Protein AF-A0A660UBT2-F1 (afdb_monomer_lite)

pLDDT: mean 71.68, std 17.07, range [32.66, 93.5]

Secondary structure (DSSP, 8-state):
-----HHHHHHHHHHTS-HHHHS-TTHHHHHHHTT-HHHHHHHHHHHHHHHHHHHHHHHHHIIIIIHHHT-GGGHHHHHHHHHHHHHHHHHHHHHHH-HHHHHHHTTHHHHHHT-HHHHHHHHHHHHHT--HHHHHHHHTT-TTSTTSPPP------

Foldseek 3Di:
DDDPDVVVVVVCCVAVVDPCNVVPFFVVLVVVCVVPPVVSVVLVVVLLVLLLVLLLVLLVCCVPPCVVVVCLVCSLVVSLVSSVVSLVVVLVVCVVPDVPVCVVCVVCSVVSSVGRNSSVLNVCCNQQVDDSVLSSCSSVDDPPNPPDDRPPPPDDD

Structure (mmCIF, N/CA/C/O backbone):
data_AF-A0A660UBT2-F1
#
_entry.id   AF-A0A660UBT2-F1
#
loop_
_atom_site.group_PDB
_atom_site.id
_atom_site.type_symbol
_atom_site.label_atom_id
_atom_site.label_alt_id
_atom_site.label_comp_id
_atom_site.label_asym_id
_atom_site.label_entity_id
_atom_site.label_seq_id
_atom_site.pdbx_PDB_ins_code
_atom_site.Cartn_x
_atom_site.Cartn_y
_atom_site.Cartn_z
_atom_site.occupancy
_atom_site.B_iso_or_equiv
_atom_site.auth_seq_id
_atom_site.auth_comp_id
_atom_site.auth_asym_id
_atom_site.auth_atom_id
_atom_site.pdbx_PDB_model_num
ATOM 1 N N . MET A 1 1 ? 36.940 -21.063 20.871 1.00 39.31 1 MET A N 1
ATOM 2 C CA . MET A 1 1 ? 36.699 -19.722 21.454 1.00 39.31 1 MET A CA 1
ATOM 3 C C . MET A 1 1 ? 36.457 -18.793 20.268 1.00 39.31 1 MET A C 1
ATOM 5 O O . MET A 1 1 ? 37.356 -18.660 19.465 1.00 39.31 1 MET A O 1
ATOM 9 N N . ASN A 1 2 ? 35.276 -18.272 19.966 1.00 36.50 2 ASN A N 1
ATOM 10 C CA . ASN A 1 2 ? 34.220 -17.805 20.845 1.00 36.50 2 ASN A CA 1
ATOM 11 C C . ASN A 1 2 ? 32.852 -18.208 20.278 1.00 36.50 2 ASN A C 1
ATOM 13 O O . ASN A 1 2 ? 32.578 -18.042 19.093 1.00 36.50 2 ASN A O 1
ATOM 17 N N . THR A 1 3 ? 32.027 -18.748 21.159 1.00 49.34 3 THR A N 1
ATOM 18 C CA . THR A 1 3 ? 30.592 -18.958 21.014 1.00 49.34 3 THR A CA 1
ATOM 19 C C . THR A 1 3 ? 29.936 -17.746 20.347 1.00 49.34 3 THR A C 1
ATOM 21 O O . THR A 1 3 ? 29.728 -16.732 21.009 1.00 49.34 3 THR A O 1
ATOM 24 N N . THR A 1 4 ? 29.593 -17.810 19.058 1.00 58.97 4 THR A N 1
ATOM 25 C CA . THR A 1 4 ? 28.530 -16.939 18.550 1.00 58.97 4 THR A CA 1
ATOM 26 C C . THR A 1 4 ? 27.268 -17.456 19.221 1.00 58.97 4 THR A C 1
ATOM 28 O O . THR A 1 4 ? 26.858 -18.587 18.943 1.00 58.97 4 THR A O 1
ATOM 31 N N . PRO A 1 5 ? 26.706 -16.735 20.208 1.00 68.50 5 PRO A N 1
ATOM 32 C CA . PRO A 1 5 ? 25.543 -17.258 20.890 1.00 68.50 5 PRO A CA 1
ATOM 33 C C . PRO A 1 5 ? 24.475 -17.454 19.815 1.00 68.50 5 PRO A C 1
ATOM 35 O O . PRO A 1 5 ? 24.282 -16.593 18.964 1.00 68.50 5 PRO A O 1
ATOM 38 N N . VAL A 1 6 ? 23.763 -18.578 19.833 1.00 66.94 6 VAL A N 1
ATOM 39 C CA . VAL A 1 6 ? 22.559 -18.781 19.001 1.00 66.94 6 VAL A CA 1
ATOM 40 C C . VAL A 1 6 ? 21.648 -17.544 19.026 1.00 66.94 6 VAL A C 1
ATOM 42 O O . VAL A 1 6 ? 21.021 -17.217 18.026 1.00 66.94 6 VAL A O 1
ATOM 45 N N . VAL A 1 7 ? 21.694 -16.790 20.127 1.00 66.94 7 VAL A N 1
ATOM 46 C CA . VAL A 1 7 ? 21.119 -15.459 20.334 1.00 66.94 7 VAL A CA 1
ATOM 47 C C . VAL A 1 7 ? 21.555 -14.401 19.302 1.00 66.94 7 VAL A C 1
ATOM 49 O O . VAL A 1 7 ? 20.687 -13.686 18.819 1.00 66.94 7 VAL A O 1
ATOM 52 N N . THR A 1 8 ? 22.827 -14.282 18.890 1.00 67.25 8 THR A N 1
ATOM 53 C CA . THR A 1 8 ? 23.243 -13.316 17.846 1.00 67.25 8 THR A CA 1
ATOM 54 C C . THR A 1 8 ? 22.777 -13.726 16.456 1.00 67.25 8 THR A C 1
ATOM 56 O O . THR A 1 8 ? 22.446 -12.854 15.661 1.00 67.25 8 THR A O 1
ATOM 59 N N . ILE A 1 9 ? 22.671 -15.025 16.161 1.00 70.75 9 ILE A N 1
ATOM 60 C CA . ILE A 1 9 ? 22.104 -15.518 14.893 1.00 70.75 9 ILE A CA 1
ATOM 61 C C . ILE A 1 9 ? 20.581 -15.313 14.879 1.00 70.75 9 ILE A C 1
ATOM 63 O O . ILE A 1 9 ? 20.015 -14.931 13.852 1.00 70.75 9 ILE A O 1
ATOM 67 N N . PHE A 1 10 ? 19.919 -15.492 16.027 1.00 68.50 10 PHE A N 1
ATOM 68 C CA . PHE A 1 10 ? 18.498 -15.190 16.212 1.00 68.50 10 PHE A CA 1
ATOM 69 C C . PHE A 1 10 ? 18.219 -13.688 16.077 1.00 68.50 10 PHE A C 1
ATOM 71 O O . PHE A 1 10 ? 17.324 -13.294 15.336 1.00 68.50 10 PHE A O 1
ATOM 78 N N . ILE A 1 11 ? 19.026 -12.840 16.718 1.00 68.56 11 ILE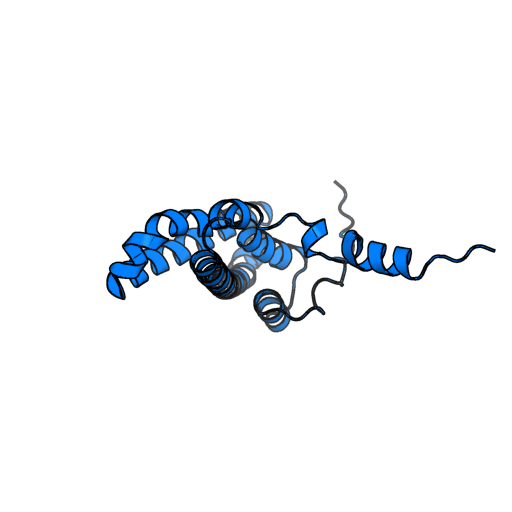 A N 1
ATOM 79 C CA . ILE A 1 11 ? 18.915 -11.377 16.649 1.00 68.56 11 ILE A CA 1
ATOM 80 C C . ILE A 1 11 ? 19.249 -10.868 15.242 1.00 68.56 11 ILE A C 1
ATOM 82 O O . ILE A 1 11 ? 18.491 -10.068 14.700 1.00 68.56 11 ILE A O 1
ATOM 86 N N . ALA A 1 12 ? 20.293 -11.385 14.589 1.00 65.88 12 ALA A N 1
ATOM 87 C CA . ALA A 1 12 ? 20.601 -11.057 13.195 1.00 65.88 12 ALA A CA 1
ATOM 88 C C . ALA A 1 12 ? 19.498 -11.534 12.230 1.00 65.88 12 ALA A C 1
ATOM 90 O O . ALA A 1 12 ? 19.176 -10.846 11.262 1.00 65.88 12 ALA A O 1
ATOM 91 N N . SER A 1 13 ? 18.856 -12.674 12.501 1.00 64.50 13 SER A N 1
ATOM 92 C CA . SER A 1 13 ? 17.720 -13.149 11.696 1.00 64.50 13 SER A CA 1
ATOM 93 C C . SER A 1 13 ? 16.462 -12.299 11.889 1.00 64.50 13 SER A C 1
ATOM 95 O O . SER A 1 13 ? 15.740 -12.048 10.924 1.00 64.50 13 SER A O 1
ATOM 97 N N . ILE A 1 14 ? 16.211 -11.829 13.113 1.00 66.19 14 ILE A N 1
ATOM 98 C CA . ILE A 1 14 ? 15.052 -10.992 13.456 1.00 66.19 14 ILE A CA 1
ATOM 99 C C . ILE A 1 14 ? 15.220 -9.548 12.955 1.00 66.19 14 ILE A C 1
ATOM 101 O O . ILE A 1 14 ? 14.233 -8.969 12.504 1.00 66.19 14 ILE A O 1
ATOM 105 N N . PHE A 1 15 ? 16.434 -8.983 12.985 1.00 58.59 15 PHE A N 1
ATOM 106 C CA . PHE A 1 15 ? 16.696 -7.587 12.602 1.00 58.59 15 PHE A CA 1
ATOM 107 C C . PHE A 1 15 ? 17.235 -7.415 11.175 1.00 58.59 15 PHE A C 1
ATOM 109 O O . PHE A 1 15 ? 16.745 -6.562 10.442 1.00 58.59 15 PHE A O 1
ATOM 116 N N . THR A 1 16 ? 18.223 -8.207 10.749 1.00 56.31 16 THR A N 1
ATOM 117 C CA . THR A 1 16 ? 18.917 -8.013 9.458 1.00 56.31 16 THR A CA 1
ATOM 118 C C . THR A 1 16 ? 18.235 -8.749 8.303 1.00 56.31 16 THR A C 1
ATOM 120 O O . THR A 1 16 ? 18.249 -8.271 7.173 1.00 56.31 16 THR A O 1
ATOM 123 N N . ASN A 1 17 ? 17.608 -9.900 8.568 1.00 53.06 17 ASN A N 1
ATOM 124 C CA . ASN A 1 17 ? 16.955 -10.732 7.544 1.00 53.06 17 ASN A CA 1
ATOM 125 C C . ASN A 1 17 ? 15.433 -10.524 7.441 1.00 53.06 17 ASN A C 1
ATOM 127 O O . ASN A 1 17 ? 14.771 -11.105 6.578 1.00 53.06 17 ASN A O 1
ATOM 131 N N . ASN A 1 18 ? 14.848 -9.703 8.313 1.00 57.34 18 ASN A N 1
ATOM 132 C CA . ASN A 1 18 ? 13.416 -9.452 8.310 1.00 57.34 18 ASN A CA 1
ATOM 133 C C . ASN A 1 18 ? 13.103 -8.189 7.499 1.00 57.34 18 ASN A C 1
ATOM 135 O O . ASN A 1 18 ? 13.246 -7.066 7.981 1.00 57.34 18 ASN A O 1
ATOM 139 N N . ILE A 1 19 ? 12.635 -8.386 6.263 1.00 52.31 19 ILE A N 1
ATOM 140 C CA . ILE A 1 19 ? 12.237 -7.312 5.334 1.00 52.31 19 ILE A CA 1
ATOM 141 C C . ILE A 1 19 ? 11.234 -6.321 5.971 1.00 52.31 19 ILE A C 1
ATOM 143 O O . ILE A 1 19 ? 11.180 -5.157 5.585 1.00 52.31 19 ILE A O 1
ATOM 147 N N . LEU A 1 20 ? 10.470 -6.776 6.978 1.00 46.72 20 LEU A N 1
ATOM 148 C CA . LEU A 1 20 ? 9.495 -5.973 7.723 1.00 46.72 20 LEU A CA 1
ATOM 149 C C . LEU A 1 20 ? 10.139 -4.897 8.612 1.00 46.72 20 LEU A C 1
ATOM 151 O O . LEU A 1 20 ? 9.549 -3.833 8.756 1.00 46.72 20 LEU A O 1
ATOM 155 N N . LEU A 1 21 ? 11.329 -5.143 9.179 1.00 42.56 21 LEU A N 1
ATOM 156 C CA . LEU A 1 21 ? 12.074 -4.128 9.940 1.00 42.56 21 LEU A CA 1
ATOM 157 C C . LEU A 1 21 ? 13.017 -3.313 9.040 1.00 42.56 21 LEU A C 1
ATOM 159 O O . LEU A 1 21 ? 13.223 -2.131 9.286 1.00 42.56 21 LEU A O 1
ATOM 163 N N . ALA A 1 22 ? 13.569 -3.925 7.987 1.00 48.56 22 ALA A N 1
ATOM 164 C CA . ALA A 1 22 ? 14.605 -3.303 7.160 1.00 48.56 22 ALA A CA 1
ATOM 165 C C . ALA A 1 22 ? 14.084 -2.248 6.166 1.00 48.56 22 ALA A C 1
ATOM 167 O O . ALA A 1 22 ? 14.848 -1.378 5.756 1.00 48.56 22 ALA A O 1
ATOM 168 N N . SER A 1 23 ? 12.818 -2.318 5.737 1.00 55.78 23 SER A N 1
ATOM 169 C CA . SER A 1 23 ? 12.301 -1.415 4.696 1.00 55.78 23 SER A CA 1
ATOM 170 C C . SER A 1 23 ? 11.400 -0.283 5.209 1.00 55.78 23 SER A C 1
ATOM 172 O O . SER A 1 23 ? 11.114 0.614 4.432 1.00 55.78 23 SER A O 1
ATOM 174 N N . PHE A 1 24 ? 10.974 -0.266 6.482 1.00 63.84 24 PHE A N 1
ATOM 175 C CA . PHE A 1 24 ? 10.108 0.790 7.061 1.00 63.84 24 PHE A CA 1
ATOM 176 C C . PHE A 1 24 ? 8.801 1.087 6.270 1.00 63.84 24 PHE A C 1
ATOM 178 O O . PHE A 1 24 ? 8.203 2.153 6.415 1.00 63.84 24 PHE A O 1
ATOM 185 N N . LEU A 1 25 ? 8.305 0.160 5.437 1.00 67.31 25 LEU A N 1
ATOM 186 C CA . LEU A 1 25 ? 7.064 0.351 4.670 1.00 67.31 25 LEU A CA 1
ATOM 187 C C . LEU A 1 25 ? 5.833 0.075 5.555 1.00 67.31 25 LEU A C 1
ATOM 189 O O . LEU A 1 25 ? 5.669 -1.033 6.057 1.00 67.31 25 LEU A O 1
ATOM 193 N N . GLY A 1 26 ? 4.934 1.060 5.691 1.00 71.06 26 GLY A N 1
ATOM 194 C CA . GLY A 1 26 ? 3.603 0.880 6.303 1.00 71.06 26 GLY A CA 1
ATOM 195 C C . GLY A 1 26 ? 3.438 1.358 7.754 1.00 71.06 26 GLY A C 1
ATOM 196 O O . GLY A 1 26 ? 2.384 1.137 8.346 1.00 71.06 26 GLY A O 1
ATOM 197 N N . LEU A 1 27 ? 4.429 2.049 8.325 1.00 79.06 27 LEU A N 1
ATOM 198 C CA . LEU A 1 27 ? 4.381 2.543 9.712 1.00 79.06 27 LEU A CA 1
ATOM 199 C C . LEU A 1 27 ? 3.319 3.629 9.949 1.00 79.06 27 LEU A C 1
ATOM 201 O O . LEU A 1 27 ? 2.780 3.729 11.048 1.00 79.06 27 LEU A O 1
ATOM 205 N N . CYS A 1 28 ? 2.975 4.406 8.918 1.00 81.75 28 CYS A N 1
ATOM 206 C CA . CYS A 1 28 ? 2.022 5.515 9.013 1.00 81.75 28 CYS A CA 1
ATOM 207 C C . CYS A 1 28 ? 0.641 5.055 9.509 1.00 81.75 28 CYS A C 1
ATOM 209 O O . CYS A 1 28 ? 0.076 5.648 10.421 1.00 81.75 28 CYS A O 1
ATOM 211 N N . SER A 1 29 ? 0.116 3.959 8.955 1.00 81.25 29 SER A N 1
ATOM 212 C CA . SER A 1 29 ? -1.198 3.423 9.336 1.00 81.25 29 SER A CA 1
ATOM 213 C C . SER A 1 29 ? -1.163 2.694 10.684 1.00 81.25 29 SER A C 1
ATOM 215 O O . SER A 1 29 ? -2.171 2.648 11.385 1.00 81.25 29 SER A O 1
ATOM 217 N N . PHE A 1 30 ? 0.002 2.166 11.072 1.00 79.81 30 PHE A N 1
ATOM 218 C CA . PHE A 1 30 ? 0.195 1.505 12.361 1.00 79.81 30 PHE A CA 1
ATOM 219 C C . PHE A 1 30 ? 0.138 2.498 13.529 1.00 79.81 30 PHE A C 1
ATOM 221 O O . PHE A 1 30 ? -0.573 2.255 14.502 1.00 79.81 30 PHE A O 1
ATOM 228 N N . LEU A 1 31 ? 0.817 3.646 13.406 1.00 83.38 31 LEU A N 1
ATOM 229 C CA . LEU A 1 31 ? 0.806 4.690 14.439 1.00 83.38 31 LEU A CA 1
ATOM 230 C C . LEU A 1 31 ? -0.602 5.251 14.682 1.00 83.38 31 LEU A C 1
ATOM 232 O O . LEU A 1 31 ? -0.968 5.537 15.818 1.00 83.38 31 LEU A O 1
ATOM 236 N N . VAL A 1 32 ? -1.409 5.359 13.627 1.00 80.00 32 VAL A N 1
ATOM 237 C CA . VAL A 1 32 ? -2.764 5.923 13.693 1.00 80.00 32 VAL A CA 1
ATOM 238 C C . VAL A 1 32 ? -3.778 4.952 14.315 1.00 80.00 32 VAL A C 1
ATOM 240 O O . VAL A 1 32 ? -4.664 5.377 15.053 1.00 80.00 32 VAL A O 1
ATOM 243 N N . CYS A 1 33 ? -3.647 3.644 14.075 1.00 78.75 33 CYS A N 1
ATOM 244 C CA . CYS A 1 33 ? -4.602 2.638 14.562 1.00 78.75 33 CYS A CA 1
ATOM 245 C C . CYS A 1 33 ? -4.270 2.036 15.943 1.00 78.75 33 CYS A C 1
ATOM 247 O O . CYS A 1 33 ? -5.008 1.177 16.421 1.00 78.75 33 CYS A O 1
ATOM 249 N N . SER A 1 34 ? -3.211 2.500 16.618 1.00 85.12 34 SER A N 1
ATOM 250 C CA . SER A 1 34 ? -2.740 1.940 17.901 1.00 85.12 34 SER A CA 1
ATOM 251 C C . SER A 1 34 ? -3.799 1.939 19.022 1.00 85.12 34 SER A C 1
ATOM 253 O O . SER A 1 34 ? -3.775 1.096 19.912 1.00 85.12 34 SER A O 1
ATOM 255 N N . ASN A 1 35 ? -4.779 2.845 18.963 1.00 83.06 35 ASN A N 1
ATOM 256 C CA . ASN A 1 35 ? -5.808 2.977 19.998 1.00 83.06 35 ASN A CA 1
ATOM 257 C C . ASN A 1 35 ? -6.937 1.932 19.916 1.00 83.06 35 ASN A C 1
ATOM 259 O O . ASN A 1 35 ? -7.657 1.747 20.895 1.00 83.06 35 ASN A O 1
ATOM 263 N N . LYS A 1 36 ? -7.138 1.270 18.765 1.00 81.94 36 LYS A N 1
ATOM 264 C CA . LYS A 1 36 ? -8.244 0.317 18.559 1.00 81.94 36 LYS A CA 1
ATOM 265 C C . LYS A 1 36 ? -7.801 -0.874 17.713 1.00 81.94 36 LYS A C 1
ATOM 267 O O . LYS A 1 36 ? -7.714 -0.784 16.489 1.00 81.94 36 LYS A O 1
ATOM 272 N N . ILE A 1 37 ? -7.597 -2.016 18.371 1.00 83.75 37 ILE A N 1
ATOM 273 C CA . ILE A 1 37 ? -7.162 -3.268 17.727 1.00 83.75 37 ILE A CA 1
ATOM 274 C C . ILE A 1 37 ? -8.133 -3.765 16.646 1.00 83.75 37 ILE A C 1
ATOM 276 O O . ILE A 1 37 ? -7.700 -4.290 15.624 1.00 83.75 37 ILE A O 1
ATOM 280 N N . GLU A 1 38 ? -9.436 -3.558 16.836 1.00 83.62 38 GLU A N 1
ATOM 281 C CA . GLU A 1 38 ? -10.468 -3.998 15.895 1.00 83.62 38 GLU A CA 1
ATOM 282 C C . GLU A 1 38 ? -10.396 -3.199 14.583 1.00 83.62 38 GLU A C 1
ATOM 284 O O . GLU A 1 38 ? -10.370 -3.771 13.494 1.00 83.62 38 GLU A O 1
ATOM 289 N N . THR A 1 39 ? -10.230 -1.876 14.679 1.00 80.94 39 THR A N 1
ATOM 290 C CA . THR A 1 39 ? -10.032 -0.997 13.518 1.00 80.94 39 THR A CA 1
ATOM 291 C C . THR A 1 39 ? -8.703 -1.281 12.817 1.00 80.94 39 THR A C 1
ATOM 293 O O . THR A 1 39 ? -8.652 -1.308 11.588 1.00 80.94 39 THR A O 1
ATOM 296 N N . ALA A 1 40 ? -7.641 -1.562 13.580 1.00 82.75 40 ALA A N 1
ATOM 297 C CA . ALA A 1 40 ? -6.331 -1.912 13.037 1.00 82.75 40 ALA A CA 1
ATOM 298 C C . ALA A 1 40 ? -6.376 -3.192 12.183 1.00 82.75 40 ALA A C 1
ATOM 300 O O . ALA A 1 40 ? -5.768 -3.243 11.111 1.00 82.75 40 ALA A O 1
ATOM 301 N N . ALA A 1 41 ? -7.113 -4.212 12.638 1.00 82.44 41 ALA A N 1
ATOM 302 C CA . ALA A 1 41 ? -7.263 -5.475 11.921 1.00 82.44 41 ALA A CA 1
ATOM 303 C C . ALA A 1 41 ? -8.016 -5.292 10.593 1.00 82.44 41 ALA A C 1
ATOM 305 O O . ALA A 1 41 ? -7.556 -5.768 9.552 1.00 82.44 41 ALA A O 1
ATOM 306 N N . VAL A 1 42 ? -9.127 -4.548 10.614 1.00 83.38 42 VAL A N 1
ATOM 307 C CA . VAL A 1 42 ? -9.923 -4.254 9.410 1.00 83.38 42 VAL A CA 1
ATOM 308 C C . VAL A 1 42 ? -9.123 -3.410 8.419 1.00 83.38 42 VAL A C 1
ATOM 310 O O . VAL A 1 42 ? -9.088 -3.730 7.231 1.00 83.38 42 VAL A O 1
ATOM 313 N N . LEU A 1 43 ? -8.419 -2.378 8.893 1.00 84.06 43 LEU A N 1
ATOM 314 C CA . LEU A 1 43 ? -7.594 -1.524 8.038 1.00 84.06 43 LEU A CA 1
ATOM 315 C C . LEU A 1 43 ? -6.436 -2.309 7.402 1.00 84.06 43 LEU A C 1
ATOM 317 O O . LEU A 1 43 ? -6.165 -2.154 6.213 1.00 84.06 43 LEU A O 1
ATOM 321 N N . GLY A 1 44 ? -5.781 -3.189 8.165 1.00 82.06 44 GLY A N 1
ATOM 322 C CA . GLY A 1 44 ? -4.721 -4.057 7.652 1.00 82.06 44 GLY A CA 1
ATOM 323 C C . GLY A 1 44 ? -5.216 -5.011 6.563 1.00 82.06 44 GLY A C 1
ATOM 324 O O . GLY A 1 44 ? -4.571 -5.130 5.521 1.00 82.06 44 GLY A O 1
ATOM 325 N N . ALA A 1 45 ? -6.376 -5.640 6.772 1.00 83.00 45 ALA A N 1
ATOM 326 C CA . ALA A 1 45 ? -7.004 -6.521 5.787 1.00 83.00 45 ALA A CA 1
ATOM 327 C C . ALA A 1 45 ? -7.476 -5.766 4.529 1.00 83.00 45 ALA A C 1
ATOM 329 O O . ALA A 1 45 ? -7.330 -6.263 3.412 1.00 83.00 45 ALA A O 1
ATOM 330 N N . ALA A 1 46 ? -7.994 -4.545 4.688 1.00 85.50 46 ALA A N 1
ATOM 331 C CA . ALA A 1 46 ? -8.379 -3.697 3.563 1.00 85.50 46 ALA A CA 1
ATOM 332 C C . ALA A 1 46 ? -7.158 -3.307 2.711 1.00 85.50 46 ALA A C 1
ATOM 334 O O . ALA A 1 46 ? -7.181 -3.440 1.488 1.00 85.50 46 ALA A O 1
ATOM 335 N N . VAL A 1 47 ? -6.059 -2.889 3.350 1.00 86.25 47 VAL A N 1
ATOM 336 C CA . VAL A 1 47 ? -4.820 -2.501 2.657 1.00 86.25 47 VAL A CA 1
ATOM 337 C C . VAL A 1 47 ? -4.208 -3.674 1.893 1.00 86.25 47 VAL A C 1
ATOM 339 O O . VAL A 1 47 ? -3.775 -3.487 0.756 1.00 86.25 47 VAL A O 1
ATOM 342 N N . THR A 1 48 ? -4.177 -4.884 2.462 1.00 84.31 48 THR A N 1
ATOM 343 C CA . THR A 1 48 ? -3.649 -6.059 1.747 1.00 84.31 48 THR A CA 1
ATOM 344 C C . THR A 1 48 ? -4.506 -6.419 0.539 1.00 84.31 48 THR A C 1
ATOM 346 O O . THR A 1 48 ? -3.956 -6.698 -0.525 1.00 84.31 48 THR A O 1
ATOM 349 N N . PHE A 1 49 ? -5.833 -6.350 0.659 1.00 86.75 49 PHE A N 1
ATOM 350 C CA . PHE A 1 49 ? -6.739 -6.590 -0.463 1.00 86.75 49 PHE A CA 1
ATOM 351 C C . PHE A 1 49 ? -6.518 -5.582 -1.601 1.00 86.75 49 PHE A C 1
ATOM 353 O O . PHE A 1 49 ? -6.272 -5.974 -2.744 1.00 86.75 49 PHE A O 1
ATOM 360 N N . VAL A 1 50 ? -6.497 -4.284 -1.278 1.00 89.00 50 VAL A N 1
ATOM 361 C CA . VAL A 1 50 ? -6.228 -3.215 -2.253 1.00 89.00 50 VAL A CA 1
ATOM 362 C C . VAL A 1 50 ? -4.860 -3.391 -2.907 1.00 89.00 50 VAL A C 1
ATOM 364 O O . VAL A 1 50 ? -4.732 -3.262 -4.125 1.00 89.00 50 VAL A O 1
ATOM 367 N N . MET A 1 51 ? -3.834 -3.730 -2.125 1.00 87.00 51 MET A N 1
ATOM 368 C CA . MET A 1 51 ? -2.478 -3.962 -2.623 1.00 87.00 51 MET A CA 1
ATOM 369 C C . MET A 1 51 ? -2.424 -5.107 -3.638 1.00 87.00 51 MET A C 1
ATOM 371 O O . MET A 1 51 ? -1.746 -4.982 -4.658 1.00 87.00 51 MET A O 1
ATOM 375 N N . VAL A 1 52 ? -3.141 -6.208 -3.400 1.00 84.00 52 VAL A N 1
ATOM 376 C CA . VAL A 1 52 ? -3.209 -7.338 -4.342 1.00 84.00 52 VAL A CA 1
ATOM 377 C C . VAL A 1 52 ? -3.832 -6.903 -5.665 1.00 84.00 52 VAL A C 1
ATOM 379 O O . VAL A 1 52 ? -3.225 -7.108 -6.719 1.00 84.00 52 VAL A O 1
ATOM 382 N N . CYS A 1 53 ? -4.998 -6.260 -5.617 1.00 88.06 53 CYS A N 1
ATOM 383 C CA . CYS A 1 53 ? -5.712 -5.831 -6.819 1.00 88.06 53 CYS A CA 1
ATOM 384 C C . CYS A 1 53 ? -4.913 -4.796 -7.623 1.00 88.06 53 CYS A C 1
ATOM 386 O O . CYS A 1 53 ? -4.712 -4.961 -8.826 1.00 88.06 53 CYS A O 1
ATOM 388 N N . THR A 1 54 ? -4.395 -3.762 -6.958 1.00 86.50 54 THR A N 1
ATOM 389 C CA . THR A 1 54 ? -3.622 -2.692 -7.613 1.00 86.50 54 THR A CA 1
ATOM 390 C C . THR A 1 54 ? -2.320 -3.207 -8.217 1.00 86.50 54 THR A C 1
ATOM 392 O O . THR A 1 54 ? -1.980 -2.833 -9.337 1.00 86.50 54 THR A O 1
ATOM 395 N N . THR A 1 55 ? -1.618 -4.120 -7.541 1.00 83.81 55 THR A N 1
ATOM 396 C CA . THR A 1 55 ? -0.376 -4.711 -8.066 1.00 83.81 55 THR A CA 1
ATOM 397 C C . THR A 1 55 ? -0.643 -5.568 -9.310 1.00 83.81 55 THR A C 1
ATOM 399 O O . THR A 1 55 ? 0.130 -5.520 -10.266 1.00 83.81 55 THR A O 1
ATOM 402 N N . ALA A 1 56 ? -1.762 -6.301 -9.353 1.00 84.00 56 ALA A N 1
ATOM 403 C CA . ALA A 1 56 ? -2.164 -7.058 -10.539 1.00 84.00 56 ALA A CA 1
ATOM 404 C C . ALA A 1 56 ? -2.482 -6.141 -11.737 1.00 84.00 56 ALA A C 1
ATOM 406 O O . ALA A 1 56 ? -2.030 -6.402 -12.854 1.00 84.00 56 ALA A O 1
ATOM 407 N N . ILE A 1 57 ? -3.198 -5.037 -11.500 1.00 87.12 57 ILE A N 1
ATOM 408 C CA . ILE A 1 57 ? -3.508 -4.036 -12.534 1.00 87.12 57 ILE A CA 1
ATOM 409 C C . ILE A 1 57 ? -2.222 -3.355 -13.026 1.00 87.12 57 ILE A C 1
ATOM 411 O O . ILE A 1 57 ? -1.989 -3.265 -14.233 1.00 87.12 57 ILE A O 1
ATOM 415 N N . ASN A 1 58 ? -1.346 -2.941 -12.105 1.00 85.44 58 ASN A N 1
ATOM 416 C CA . ASN A 1 58 ? -0.068 -2.309 -12.430 1.00 85.44 58 ASN A CA 1
ATOM 417 C C . ASN A 1 58 ? 0.838 -3.230 -13.254 1.00 85.44 58 ASN A C 1
ATOM 419 O O . ASN A 1 58 ? 1.553 -2.748 -14.131 1.00 85.44 58 ASN A O 1
ATOM 423 N N . TYR A 1 59 ? 0.799 -4.546 -13.024 1.00 81.31 59 TYR A N 1
ATOM 424 C CA . TYR A 1 59 ? 1.537 -5.501 -13.850 1.00 81.31 59 TYR A CA 1
ATOM 425 C C . TYR A 1 59 ? 1.076 -5.477 -15.304 1.00 81.31 59 TYR A C 1
ATOM 427 O O . TYR A 1 59 ? 1.897 -5.392 -16.222 1.00 81.31 59 TYR A O 1
ATOM 435 N N . LEU A 1 60 ? -0.241 -5.558 -15.508 1.00 80.94 60 LEU A N 1
ATOM 436 C CA . LEU A 1 60 ? -0.824 -5.558 -16.843 1.00 80.94 60 LEU A CA 1
ATOM 437 C C . LEU A 1 60 ? -0.463 -4.257 -17.566 1.00 80.94 60 LEU A C 1
ATOM 439 O O . LEU A 1 60 ? -0.005 -4.283 -18.707 1.00 80.94 60 LEU A O 1
ATOM 443 N N . LEU A 1 61 ? -0.561 -3.136 -16.854 1.00 83.62 61 LEU A N 1
ATOM 444 C CA . LEU A 1 61 ? -0.198 -1.822 -17.365 1.00 83.62 61 LEU A CA 1
ATOM 445 C C . LEU A 1 61 ? 1.300 -1.708 -17.696 1.00 83.62 61 LEU A C 1
ATOM 447 O O . LEU A 1 61 ? 1.665 -1.143 -18.726 1.00 83.62 61 LEU A O 1
ATOM 451 N N . TYR A 1 62 ? 2.180 -2.281 -16.870 1.00 77.81 62 TYR A N 1
ATOM 452 C CA . TYR A 1 62 ? 3.621 -2.284 -17.123 1.00 77.81 62 TYR A CA 1
ATOM 453 C C . TYR A 1 62 ? 3.962 -3.006 -18.435 1.00 77.81 62 TYR A C 1
ATOM 455 O O . TYR A 1 62 ? 4.768 -2.521 -19.233 1.00 77.81 62 TYR A O 1
ATOM 463 N N . TYR A 1 63 ? 3.328 -4.155 -18.680 1.00 75.50 63 TYR A N 1
ATOM 464 C CA . TYR A 1 63 ? 3.586 -4.953 -19.876 1.00 75.50 63 TYR A CA 1
ATOM 465 C C . TYR A 1 63 ? 2.969 -4.342 -21.142 1.00 75.50 63 TYR A C 1
ATOM 467 O O . TYR A 1 63 ? 3.634 -4.310 -22.179 1.00 75.50 63 TYR A O 1
ATOM 475 N N . TYR A 1 64 ? 1.730 -3.846 -21.055 1.00 77.88 64 TYR A N 1
ATOM 476 C CA . TYR A 1 64 ? 0.990 -3.316 -22.204 1.00 77.88 64 TYR A CA 1
ATOM 477 C C . TYR A 1 64 ? 1.328 -1.866 -22.553 1.00 77.88 64 TYR A C 1
ATOM 479 O O . TYR A 1 64 ? 1.294 -1.521 -23.728 1.00 77.88 64 TYR A O 1
ATOM 487 N N . VAL A 1 65 ? 1.643 -1.018 -21.570 1.00 76.44 65 VAL A N 1
ATOM 488 C CA . VAL A 1 65 ? 1.825 0.428 -21.787 1.00 76.44 65 VAL A CA 1
ATOM 489 C C . VAL A 1 65 ? 3.290 0.830 -21.667 1.00 76.44 65 VAL A C 1
ATOM 491 O O . VAL A 1 65 ? 3.834 1.423 -22.590 1.00 76.44 65 VAL A O 1
ATOM 494 N N . LEU A 1 66 ? 3.973 0.479 -20.572 1.00 71.94 66 LEU A N 1
ATOM 495 C CA . LEU A 1 66 ? 5.350 0.951 -20.331 1.00 71.94 66 LEU A CA 1
ATOM 496 C C . LEU A 1 66 ? 6.386 0.302 -21.250 1.00 71.94 66 LEU A C 1
ATOM 498 O O . LEU A 1 66 ? 7.346 0.959 -21.658 1.00 71.94 66 LEU A O 1
ATOM 502 N N . ARG A 1 67 ? 6.214 -0.986 -21.563 1.00 68.88 67 ARG A N 1
ATOM 503 C CA . ARG A 1 67 ? 7.157 -1.735 -22.399 1.00 68.88 67 ARG A CA 1
ATOM 504 C C . ARG A 1 67 ? 7.238 -1.233 -23.851 1.00 68.88 67 ARG A C 1
ATOM 506 O O . ARG A 1 67 ? 8.363 -1.122 -24.331 1.00 68.88 67 ARG A O 1
ATOM 513 N N . PRO A 1 68 ? 6.130 -0.905 -24.545 1.00 69.12 68 PRO A N 1
ATOM 514 C CA . PRO A 1 68 ? 6.209 -0.334 -25.892 1.00 69.12 68 PRO A CA 1
ATOM 515 C C . PRO A 1 68 ? 6.648 1.136 -25.915 1.00 69.12 68 PRO A C 1
ATOM 517 O O . PRO A 1 68 ? 7.280 1.561 -26.876 1.00 69.12 68 PRO A O 1
ATOM 520 N N . LEU A 1 69 ? 6.351 1.908 -24.866 1.00 72.81 69 LEU A N 1
ATOM 521 C CA . LEU A 1 69 ? 6.611 3.352 -24.833 1.00 72.81 69 LEU A CA 1
ATOM 522 C C . LEU A 1 69 ? 8.011 3.740 -24.307 1.00 72.81 69 LEU A C 1
ATOM 524 O O . LEU A 1 69 ? 8.355 4.915 -24.341 1.00 72.81 69 LEU A O 1
ATOM 528 N N . HIS A 1 70 ? 8.822 2.795 -23.806 1.00 67.56 70 HIS A N 1
ATOM 529 C CA . HIS A 1 70 ? 10.164 3.038 -23.226 1.00 67.56 70 HIS A CA 1
ATOM 530 C C . HIS A 1 70 ? 10.231 4.137 -22.134 1.00 67.56 70 HIS A C 1
ATOM 532 O O . HIS A 1 70 ? 11.299 4.648 -21.798 1.00 67.56 70 HIS A O 1
ATOM 538 N N . LEU A 1 71 ? 9.102 4.467 -21.503 1.00 67.38 71 LEU A N 1
ATOM 539 C CA . LEU A 1 71 ? 8.946 5.590 -20.571 1.00 67.38 71 LEU A CA 1
ATOM 540 C C . LEU A 1 71 ? 9.177 5.180 -19.105 1.00 67.38 71 LEU A C 1
ATOM 542 O O . LEU A 1 71 ? 8.323 5.353 -18.235 1.00 67.38 71 LEU A O 1
ATOM 546 N N . GLY A 1 72 ? 10.369 4.650 -18.810 1.00 67.06 72 GLY A N 1
ATOM 547 C CA . GLY A 1 72 ? 10.724 4.150 -17.473 1.00 67.06 72 GLY A CA 1
ATOM 548 C C . GLY A 1 72 ? 10.606 5.190 -16.347 1.00 67.06 72 GLY A C 1
ATOM 549 O O . GLY A 1 72 ? 10.253 4.828 -15.224 1.00 67.06 72 GLY A O 1
ATOM 550 N N . PHE A 1 73 ? 10.822 6.474 -16.648 1.00 73.38 73 PHE A N 1
ATOM 551 C CA . PHE A 1 73 ? 10.784 7.565 -15.663 1.00 73.38 73 PHE A CA 1
ATOM 552 C C . PHE A 1 73 ? 9.361 7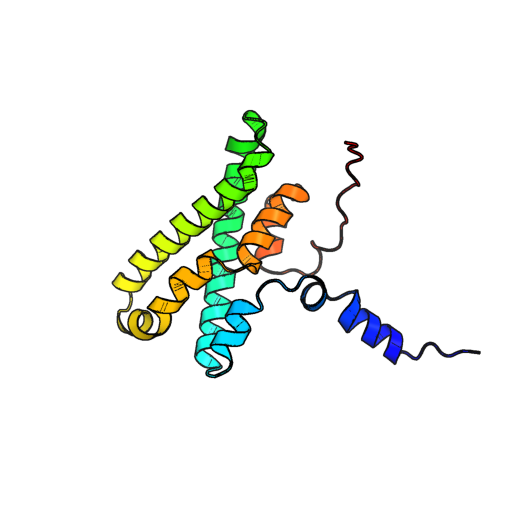.910 -15.185 1.00 73.38 73 PHE A C 1
ATOM 554 O O . PHE A 1 73 ? 9.178 8.338 -14.049 1.00 73.38 73 PHE A O 1
ATOM 561 N N . LEU A 1 74 ? 8.335 7.671 -16.014 1.00 80.38 74 LEU A N 1
ATOM 562 C CA . LEU A 1 74 ? 6.940 8.014 -15.696 1.00 80.38 74 LEU A CA 1
ATOM 563 C C . LEU A 1 74 ? 6.214 6.925 -14.884 1.00 80.38 74 LEU A C 1
ATOM 565 O O . LEU A 1 74 ? 5.108 7.147 -14.392 1.00 80.38 74 LEU A O 1
ATOM 569 N N . SER A 1 75 ? 6.850 5.761 -14.703 1.00 80.94 75 SER A N 1
ATOM 570 C CA . SER A 1 75 ? 6.277 4.590 -14.022 1.00 80.94 75 SER A CA 1
ATOM 571 C C . SER A 1 75 ? 5.725 4.913 -12.632 1.00 80.94 75 SER A C 1
ATOM 573 O O . SER A 1 75 ? 4.658 4.434 -12.266 1.00 80.94 75 SER A O 1
ATOM 575 N N . TYR A 1 76 ? 6.428 5.753 -11.867 1.00 84.94 76 TYR A N 1
ATOM 576 C CA . TYR A 1 76 ? 6.024 6.138 -10.512 1.00 84.94 76 TYR A CA 1
ATOM 577 C C . TYR A 1 76 ? 4.682 6.872 -10.485 1.00 84.94 76 TYR A C 1
ATOM 579 O O . TYR A 1 76 ? 3.795 6.513 -9.715 1.00 84.94 76 TYR A O 1
ATOM 587 N N . ILE A 1 77 ? 4.533 7.882 -11.345 1.00 90.19 77 ILE A N 1
ATOM 588 C CA . ILE A 1 77 ? 3.323 8.710 -11.424 1.00 90.19 77 ILE A CA 1
ATOM 589 C C . ILE A 1 77 ? 2.137 7.848 -11.858 1.00 90.19 77 ILE A C 1
ATOM 591 O O . ILE A 1 77 ? 1.050 7.950 -11.294 1.00 90.19 77 ILE A O 1
ATOM 595 N N . ILE A 1 78 ? 2.372 6.942 -12.806 1.00 88.50 78 ILE A N 1
ATOM 596 C CA . ILE A 1 78 ? 1.358 6.017 -13.307 1.00 88.50 78 ILE A CA 1
ATOM 597 C C . ILE A 1 78 ? 0.877 5.069 -12.199 1.00 88.50 78 ILE A C 1
ATOM 599 O O . ILE A 1 78 ? -0.328 4.904 -12.028 1.00 88.50 78 ILE A O 1
ATOM 603 N N . TYR A 1 79 ? 1.781 4.489 -11.404 1.00 87.81 79 TYR A N 1
ATOM 604 C CA . TYR A 1 79 ? 1.381 3.605 -10.304 1.00 87.81 79 TYR A CA 1
ATOM 605 C C . TYR A 1 79 ? 0.545 4.329 -9.246 1.00 87.81 79 TYR A C 1
ATOM 607 O O . TYR A 1 79 ? -0.448 3.773 -8.780 1.00 87.81 79 TYR A O 1
ATOM 615 N N . ILE A 1 80 ? 0.902 5.569 -8.896 1.00 91.19 80 ILE A N 1
ATOM 616 C CA . ILE A 1 80 ? 0.124 6.385 -7.951 1.00 91.19 80 ILE A CA 1
ATOM 617 C C . ILE A 1 80 ? -1.270 6.684 -8.524 1.00 91.19 80 ILE A C 1
ATOM 619 O O . ILE A 1 80 ? -2.261 6.524 -7.814 1.00 91.19 80 ILE A O 1
ATOM 623 N N . ALA A 1 81 ? -1.365 7.047 -9.808 1.00 92.38 81 ALA A N 1
ATOM 624 C CA . ALA A 1 81 ? -2.639 7.329 -10.470 1.00 92.38 81 ALA A CA 1
ATOM 625 C C . ALA A 1 81 ? -3.578 6.108 -10.493 1.00 92.38 81 ALA A C 1
ATOM 627 O O . ALA A 1 81 ? -4.772 6.243 -10.226 1.00 92.38 81 ALA A O 1
ATOM 628 N N . VAL A 1 82 ? -3.045 4.908 -10.749 1.00 91.19 82 VAL A N 1
ATOM 629 C CA . VAL A 1 82 ? -3.823 3.656 -10.724 1.00 91.19 82 VAL A CA 1
ATOM 630 C C . VAL A 1 82 ? -4.337 3.347 -9.319 1.00 91.19 82 VAL A C 1
ATOM 632 O O . VAL A 1 82 ? -5.505 2.993 -9.159 1.00 91.19 82 VAL A O 1
ATOM 635 N N . ILE A 1 83 ? -3.488 3.494 -8.296 1.00 92.19 83 ILE A N 1
ATOM 636 C CA . ILE A 1 83 ? -3.886 3.264 -6.900 1.00 92.19 83 ILE A CA 1
ATOM 637 C C . ILE A 1 83 ? -4.982 4.258 -6.495 1.00 92.19 83 ILE A C 1
ATOM 639 O O . ILE A 1 83 ? -5.984 3.845 -5.915 1.00 92.19 83 ILE A O 1
ATOM 643 N N . ALA A 1 84 ? -4.826 5.541 -6.837 1.00 93.50 84 ALA A N 1
ATOM 644 C CA . ALA A 1 84 ? -5.814 6.575 -6.542 1.00 93.50 84 ALA A CA 1
ATOM 645 C C . ALA A 1 84 ? -7.169 6.274 -7.201 1.00 93.50 84 ALA A C 1
ATOM 647 O O . ALA A 1 84 ? -8.187 6.261 -6.515 1.00 93.50 84 ALA A O 1
ATOM 648 N N . ALA A 1 85 ? -7.182 5.941 -8.496 1.00 93.38 85 ALA A N 1
ATOM 649 C CA . ALA A 1 85 ? -8.411 5.590 -9.208 1.00 93.38 85 ALA A CA 1
ATOM 650 C C . ALA A 1 85 ? -9.109 4.357 -8.607 1.00 93.38 85 ALA A C 1
ATOM 652 O O . ALA A 1 85 ? -10.333 4.324 -8.488 1.00 93.38 85 ALA A O 1
ATOM 653 N N . PHE A 1 86 ? -8.336 3.349 -8.192 1.00 92.00 86 PHE A N 1
ATOM 654 C CA . PHE A 1 86 ? -8.887 2.131 -7.606 1.00 92.00 86 PHE A CA 1
ATOM 655 C C . PHE A 1 86 ? -9.460 2.354 -6.200 1.00 92.00 86 PHE A C 1
ATOM 657 O O . PHE A 1 86 ? -10.535 1.848 -5.886 1.00 92.00 86 PHE A O 1
ATOM 664 N N . VAL A 1 87 ? -8.780 3.128 -5.351 1.00 91.94 87 VAL A N 1
ATOM 665 C CA . VAL A 1 87 ? -9.305 3.457 -4.017 1.00 91.94 87 VAL A CA 1
ATOM 666 C C . VAL A 1 87 ? -10.526 4.368 -4.122 1.00 91.94 87 VAL A C 1
ATOM 668 O O . VAL A 1 87 ? -11.478 4.159 -3.377 1.00 91.94 87 VAL A O 1
ATOM 671 N N . GLN A 1 88 ? -10.556 5.289 -5.091 1.00 92.75 88 GLN A N 1
ATOM 672 C CA . GLN A 1 88 ? -11.738 6.111 -5.359 1.00 92.75 88 GLN A CA 1
ATOM 673 C C . GLN A 1 88 ? -12.955 5.250 -5.714 1.00 92.75 88 GLN A C 1
ATOM 675 O O . GLN A 1 88 ? -14.062 5.480 -5.233 1.00 92.75 88 GLN A O 1
ATOM 680 N N . PHE A 1 89 ? -12.749 4.210 -6.525 1.00 91.44 89 PHE A N 1
ATOM 681 C CA . PHE A 1 89 ? -13.802 3.251 -6.839 1.00 91.44 89 PHE A CA 1
ATOM 682 C C . PHE A 1 89 ? -14.293 2.500 -5.589 1.00 91.44 89 PHE A C 1
ATOM 684 O O . PHE A 1 89 ? -15.495 2.294 -5.419 1.00 91.44 8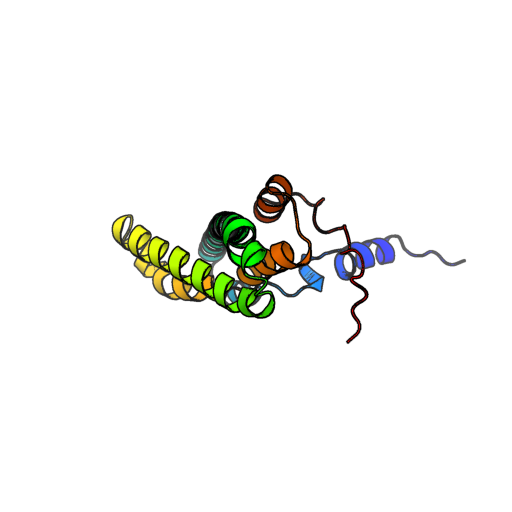9 PHE A O 1
ATOM 691 N N . ILE A 1 90 ? -13.382 2.132 -4.683 1.00 89.94 90 ILE A N 1
ATOM 692 C CA . ILE A 1 90 ? -13.735 1.496 -3.406 1.00 89.94 90 ILE A CA 1
ATOM 693 C C . ILE A 1 90 ? -14.504 2.452 -2.493 1.00 89.94 90 ILE A C 1
ATOM 695 O O . ILE A 1 90 ? -15.435 2.009 -1.826 1.00 89.94 90 ILE A O 1
ATOM 699 N N . GLU A 1 91 ? -14.159 3.739 -2.469 1.00 88.94 91 GLU A N 1
ATOM 700 C CA . GLU A 1 91 ? -14.881 4.745 -1.684 1.00 88.94 91 GLU A CA 1
ATOM 701 C C . GLU A 1 91 ? -16.360 4.787 -2.065 1.00 88.94 91 GLU A C 1
ATOM 703 O O . GLU A 1 91 ? -17.224 4.588 -1.208 1.00 88.94 91 GLU A O 1
ATOM 708 N N . MET A 1 92 ? -16.641 4.909 -3.365 1.00 89.00 92 MET A N 1
ATOM 709 C CA . MET A 1 92 ? -18.010 4.897 -3.887 1.00 89.00 92 MET A CA 1
ATOM 710 C C . MET A 1 92 ? -18.730 3.568 -3.604 1.00 89.00 92 MET A C 1
ATOM 712 O O . MET A 1 92 ? -19.938 3.542 -3.359 1.00 89.00 92 MET A O 1
ATOM 716 N N . PHE A 1 93 ? -18.004 2.446 -3.624 1.00 88.88 93 PHE A N 1
ATOM 717 C CA . PHE A 1 93 ? -18.568 1.126 -3.342 1.00 88.88 93 PHE A CA 1
ATOM 718 C C . PHE A 1 93 ? -18.952 0.953 -1.863 1.00 88.88 93 PHE A C 1
ATOM 720 O O . PHE A 1 93 ? -20.027 0.434 -1.555 1.00 88.88 93 PHE A O 1
ATOM 727 N N . VAL A 1 94 ? -18.096 1.400 -0.940 1.00 86.44 94 VAL A N 1
ATOM 728 C CA . VAL A 1 94 ? -18.310 1.269 0.511 1.00 86.44 94 VAL A CA 1
ATOM 729 C C . VAL A 1 94 ? -19.439 2.177 0.993 1.00 86.44 94 VAL A C 1
ATOM 731 O O . VAL A 1 94 ? -20.264 1.725 1.792 1.00 86.44 94 VAL A O 1
ATOM 734 N N . GLU A 1 95 ? -19.525 3.408 0.476 1.00 87.06 95 GLU A N 1
ATOM 735 C CA . GLU A 1 95 ? -20.632 4.327 0.775 1.00 87.06 95 GLU A CA 1
ATOM 736 C C . GLU A 1 95 ? -21.989 3.695 0.424 1.00 87.06 95 GLU A C 1
ATOM 738 O O . GLU A 1 95 ? -22.964 3.830 1.166 1.00 87.06 95 GLU A O 1
ATOM 743 N N . ARG A 1 96 ? -22.039 2.920 -0.669 1.00 86.44 96 ARG A N 1
ATOM 744 C CA . ARG A 1 96 ? -23.264 2.253 -1.117 1.00 86.44 96 ARG A CA 1
ATOM 745 C C . ARG A 1 96 ? -23.605 0.980 -0.339 1.00 86.44 96 ARG A C 1
ATOM 747 O O . ARG A 1 96 ? -24.789 0.684 -0.189 1.00 86.44 96 ARG A O 1
ATOM 754 N N . PHE A 1 97 ? -22.614 0.216 0.120 1.00 85.19 97 PHE A N 1
ATOM 755 C CA . PHE A 1 97 ? -22.846 -1.061 0.808 1.00 85.19 97 PHE A CA 1
ATOM 756 C C . PHE A 1 97 ? -23.185 -0.903 2.293 1.00 85.19 97 PHE A C 1
ATOM 758 O O . PHE A 1 97 ? -24.052 -1.619 2.796 1.00 85.19 97 PHE A O 1
ATOM 765 N N . SER A 1 98 ? -22.510 0.002 3.011 1.00 81.00 98 SER A N 1
ATOM 766 C CA . SER A 1 98 ? -22.708 0.145 4.458 1.00 81.00 98 SER A CA 1
ATOM 767 C C . SER A 1 98 ? -22.340 1.548 4.974 1.00 81.00 98 SER A C 1
ATOM 769 O O . SER A 1 98 ? -21.155 1.830 5.189 1.00 81.00 98 SER A O 1
ATOM 771 N N . PRO A 1 99 ? -23.327 2.411 5.283 1.00 79.94 99 PRO A N 1
ATOM 772 C CA . PRO A 1 99 ? -23.065 3.757 5.805 1.00 79.94 99 PRO A CA 1
ATOM 773 C C . PRO A 1 99 ? -22.455 3.744 7.218 1.00 79.94 99 PRO A C 1
ATOM 775 O O . PRO A 1 99 ? -21.726 4.659 7.597 1.00 79.94 99 PRO A O 1
ATOM 778 N N . THR A 1 100 ? -22.691 2.681 7.992 1.00 81.69 100 THR A N 1
ATOM 779 C CA . THR A 1 100 ? -22.136 2.501 9.344 1.00 81.69 100 THR A CA 1
ATOM 780 C C . THR A 1 100 ? -20.615 2.328 9.346 1.00 81.69 100 THR A C 1
ATOM 782 O O . THR A 1 100 ? -19.938 2.881 10.212 1.00 81.69 100 THR A O 1
ATOM 785 N N . LEU A 1 101 ? -20.057 1.614 8.360 1.00 72.56 101 LEU A N 1
ATOM 786 C CA . LEU A 1 101 ? -18.605 1.472 8.199 1.00 72.56 101 LEU A CA 1
ATOM 787 C C . LEU A 1 101 ? -17.972 2.762 7.675 1.00 72.56 101 LEU A C 1
ATOM 789 O O . LEU A 1 101 ? -16.901 3.141 8.148 1.00 72.56 101 LEU A O 1
ATOM 793 N N . TYR A 1 102 ? -18.642 3.461 6.752 1.00 78.12 102 TYR A N 1
ATOM 794 C CA . TYR A 1 102 ? -18.155 4.729 6.203 1.00 78.12 102 TYR A CA 1
ATOM 795 C C . TYR A 1 102 ? -17.947 5.786 7.299 1.00 78.12 102 TYR A C 1
ATOM 797 O O . TYR A 1 102 ? -16.917 6.454 7.320 1.00 78.12 102 TYR A O 1
ATOM 805 N N . TYR A 1 103 ? -18.842 5.854 8.291 1.00 78.94 103 TYR A N 1
ATOM 806 C CA . TYR A 1 103 ? -18.716 6.791 9.416 1.00 78.94 103 TYR A CA 1
ATOM 807 C C . TYR A 1 103 ? -17.460 6.569 10.280 1.00 78.94 103 TYR A C 1
ATOM 809 O O . TYR A 1 103 ? -16.961 7.504 10.902 1.00 78.94 103 TYR A O 1
ATOM 817 N N . SER A 1 104 ? -16.941 5.337 10.320 1.00 78.25 104 SER A N 1
ATOM 818 C CA . SER A 1 104 ? -15.745 4.983 11.099 1.00 78.25 104 SER A CA 1
ATOM 819 C C . SER A 1 104 ? -14.465 4.939 10.259 1.00 78.25 104 SER A C 1
ATOM 821 O O . SER A 1 104 ? -13.378 5.139 10.800 1.00 78.25 104 SER A O 1
ATOM 823 N N . LEU A 1 105 ? -14.571 4.651 8.956 1.00 70.31 105 LEU A N 1
ATOM 824 C CA . LEU A 1 105 ? -13.426 4.427 8.065 1.00 70.31 105 LEU A CA 1
ATOM 825 C C . LEU A 1 105 ? -13.202 5.532 7.026 1.00 70.31 105 LEU A C 1
ATOM 827 O O . LEU A 1 105 ? -12.127 5.549 6.431 1.00 70.31 105 LEU A O 1
ATOM 831 N N . GLY A 1 106 ? -14.144 6.458 6.821 1.00 75.12 106 GLY A N 1
ATOM 832 C CA . GLY A 1 106 ? -14.100 7.452 5.738 1.00 75.12 106 GLY A CA 1
ATOM 833 C C . GLY A 1 106 ? -12.798 8.258 5.686 1.00 75.12 106 GLY A C 1
ATOM 834 O O . GLY A 1 106 ? -12.207 8.412 4.623 1.00 75.12 106 GLY A O 1
ATOM 835 N N . ILE A 1 107 ? -12.262 8.664 6.845 1.00 81.62 107 ILE A N 1
ATOM 836 C CA . ILE A 1 107 ? -10.984 9.397 6.922 1.00 81.62 107 ILE A CA 1
ATOM 837 C C . ILE A 1 107 ? -9.771 8.539 6.513 1.00 81.62 107 ILE A C 1
ATOM 839 O O . ILE A 1 107 ? -8.742 9.063 6.087 1.00 81.62 107 ILE A O 1
ATOM 843 N N . PHE A 1 108 ? -9.862 7.217 6.669 1.00 81.25 108 PHE A N 1
ATOM 844 C CA . PHE A 1 108 ? -8.759 6.301 6.394 1.00 81.25 108 PHE A CA 1
ATOM 845 C C . PHE A 1 108 ? -8.680 5.908 4.920 1.00 81.25 108 PHE A C 1
ATOM 847 O O . PHE A 1 108 ? -7.620 5.453 4.497 1.00 81.25 10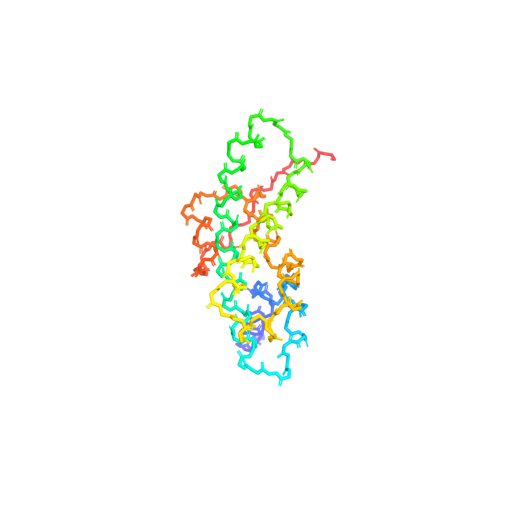8 PHE A O 1
ATOM 854 N N . LEU A 1 109 ? -9.732 6.120 4.122 1.00 82.75 109 LEU A N 1
ATOM 855 C CA . LEU A 1 109 ? -9.727 5.779 2.696 1.00 82.75 109 LEU A CA 1
ATOM 856 C C . LEU A 1 109 ? -8.676 6.578 1.898 1.00 82.75 109 LEU A C 1
ATOM 858 O O . LEU A 1 109 ? -7.847 5.946 1.238 1.00 82.75 109 LEU A O 1
ATOM 862 N N . PRO A 1 110 ? -8.573 7.916 2.026 1.00 85.19 110 PRO A N 1
ATOM 863 C CA . PRO A 1 110 ? -7.473 8.671 1.424 1.00 85.19 110 PRO A CA 1
ATOM 864 C C . PRO A 1 110 ? -6.092 8.218 1.925 1.00 85.19 110 PRO A C 1
ATOM 866 O O . PRO A 1 110 ? -5.135 8.155 1.152 1.00 85.19 110 PRO A O 1
ATOM 869 N N . LEU A 1 111 ? -5.985 7.813 3.197 1.00 86.75 111 LEU A N 1
ATOM 870 C CA . LEU A 1 111 ? -4.733 7.340 3.802 1.00 86.75 111 LEU A CA 1
ATOM 871 C C . LEU A 1 111 ? -4.250 5.993 3.224 1.00 86.75 111 LEU A C 1
ATOM 873 O O . LEU A 1 111 ? -3.057 5.691 3.288 1.00 86.75 111 LEU A O 1
ATOM 877 N N . ILE A 1 112 ? -5.145 5.193 2.629 1.00 89.06 112 ILE A N 1
ATOM 878 C CA . ILE A 1 112 ? -4.782 3.958 1.916 1.00 89.06 112 ILE A CA 1
ATOM 879 C C . ILE A 1 112 ? -3.985 4.296 0.649 1.00 89.06 112 ILE A C 1
ATOM 881 O O . ILE A 1 112 ? -2.977 3.645 0.389 1.00 89.06 112 ILE A O 1
ATOM 885 N N . THR A 1 113 ? -4.369 5.332 -0.110 1.00 89.56 113 THR A N 1
ATOM 886 C 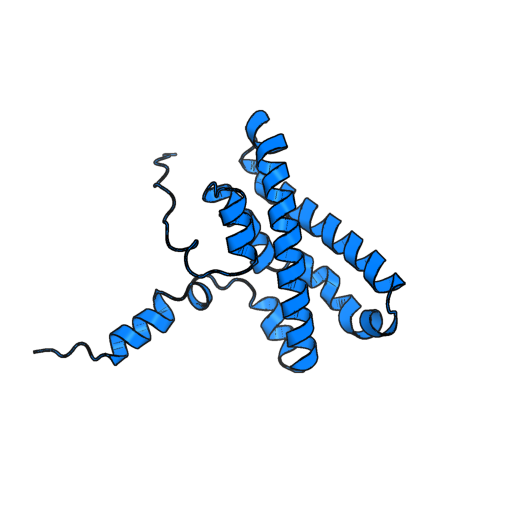CA . THR A 1 113 ? -3.687 5.688 -1.377 1.00 89.56 113 THR A CA 1
ATOM 887 C C . THR A 1 113 ? -2.225 6.078 -1.183 1.00 89.56 113 THR A C 1
ATOM 889 O O . THR A 1 113 ? -1.367 5.711 -1.984 1.00 89.56 113 THR A O 1
ATOM 892 N N . VAL A 1 114 ? -1.933 6.770 -0.082 1.00 88.94 114 VAL A N 1
ATOM 893 C CA . VAL A 1 114 ? -0.587 7.223 0.291 1.00 88.94 114 VAL A CA 1
ATOM 894 C C . VAL A 1 114 ? 0.146 6.216 1.179 1.00 88.94 114 VAL A C 1
ATOM 896 O O . VAL A 1 114 ? 1.195 6.524 1.746 1.00 88.94 114 VAL A O 1
ATOM 899 N N . ASN A 1 115 ? -0.377 4.995 1.321 1.00 88.94 115 ASN A N 1
ATOM 900 C CA . ASN A 1 115 ? 0.286 3.972 2.107 1.00 88.94 115 ASN A CA 1
ATOM 901 C C . ASN A 1 115 ? 1.568 3.500 1.399 1.00 88.94 115 ASN A C 1
ATOM 903 O O . ASN A 1 115 ? 1.542 2.896 0.322 1.00 88.94 115 ASN A O 1
ATOM 907 N N . CYS A 1 116 ? 2.706 3.718 2.059 1.00 86.50 116 CYS A N 1
ATOM 908 C CA . CYS A 1 116 ? 4.024 3.384 1.523 1.00 86.50 116 CYS A CA 1
ATOM 909 C C . CYS A 1 116 ? 4.187 1.896 1.171 1.00 86.50 116 CYS A C 1
ATOM 911 O O . CYS A 1 116 ? 4.981 1.564 0.292 1.00 86.50 116 CYS A O 1
ATOM 913 N N . ALA A 1 117 ? 3.453 0.990 1.826 1.00 84.31 117 ALA A N 1
ATOM 914 C CA . ALA A 1 117 ? 3.521 -0.434 1.517 1.00 84.31 117 ALA A CA 1
ATOM 915 C C . ALA A 1 117 ? 2.926 -0.755 0.135 1.00 84.31 117 ALA A C 1
ATOM 917 O O . ALA A 1 117 ? 3.486 -1.579 -0.587 1.00 84.31 117 ALA A O 1
ATOM 918 N N . ILE A 1 118 ? 1.843 -0.077 -0.266 1.00 87.50 118 ILE A N 1
ATOM 919 C CA . ILE A 1 118 ? 1.169 -0.303 -1.560 1.00 87.50 118 ILE A CA 1
ATOM 920 C C . ILE A 1 118 ? 2.031 0.221 -2.709 1.00 87.50 118 ILE A C 1
ATOM 922 O O . ILE A 1 118 ? 2.276 -0.480 -3.698 1.00 87.50 118 ILE A O 1
ATOM 926 N N . LEU A 1 119 ? 2.546 1.441 -2.547 1.00 85.75 119 LEU A N 1
ATOM 927 C CA . LEU A 1 119 ? 3.436 2.059 -3.523 1.00 85.75 119 LEU A CA 1
ATOM 928 C C . LEU A 1 119 ? 4.735 1.255 -3.668 1.00 85.75 119 LEU A C 1
ATOM 930 O O . LEU A 1 119 ? 5.169 0.967 -4.783 1.00 85.75 119 LEU A O 1
ATOM 934 N N . GLY A 1 120 ? 5.323 0.828 -2.548 1.00 82.75 120 GLY A N 1
ATOM 935 C CA . GLY A 1 120 ? 6.528 0.007 -2.546 1.00 82.75 120 GLY A CA 1
ATOM 936 C C . GLY A 1 120 ? 6.339 -1.349 -3.227 1.00 82.75 120 GLY A C 1
ATOM 937 O O . GLY A 1 120 ? 7.203 -1.757 -4.003 1.00 82.75 120 GLY A O 1
ATOM 938 N N . ALA A 1 121 ? 5.205 -2.025 -3.016 1.00 79.31 121 ALA A N 1
ATOM 939 C CA . ALA A 1 121 ? 4.892 -3.286 -3.694 1.00 79.31 121 ALA A CA 1
ATOM 940 C C . ALA A 1 121 ? 4.848 -3.122 -5.226 1.00 79.31 121 ALA A C 1
ATOM 942 O O . ALA A 1 121 ? 5.494 -3.882 -5.954 1.00 79.31 121 ALA A O 1
ATOM 943 N N . SER A 1 122 ? 4.170 -2.075 -5.707 1.00 82.00 122 SER A N 1
ATOM 944 C CA . SER A 1 122 ? 4.085 -1.753 -7.141 1.00 82.00 122 SER A CA 1
ATOM 945 C C . SER A 1 122 ? 5.452 -1.391 -7.735 1.00 82.00 122 SER A C 1
ATOM 947 O O . SER A 1 122 ? 5.793 -1.790 -8.851 1.00 82.00 122 SER A O 1
ATOM 949 N N . LEU A 1 123 ? 6.286 -0.693 -6.966 1.00 80.75 123 LEU A N 1
ATOM 950 C CA . LEU A 1 123 ? 7.630 -0.327 -7.389 1.00 80.75 123 LEU A CA 1
ATOM 951 C C . LEU A 1 123 ? 8.569 -1.538 -7.491 1.00 80.75 123 LEU A C 1
ATOM 953 O O . LEU A 1 123 ? 9.279 -1.694 -8.490 1.00 80.75 123 LEU A O 1
ATOM 957 N N . PHE A 1 124 ? 8.573 -2.410 -6.478 1.00 75.88 124 PHE A N 1
ATOM 958 C CA . PHE A 1 124 ? 9.397 -3.621 -6.483 1.00 75.88 124 PHE A CA 1
ATOM 959 C C . PHE A 1 124 ? 9.035 -4.547 -7.647 1.00 75.88 124 PHE A C 1
ATOM 961 O O . PHE A 1 124 ? 9.935 -5.158 -8.228 1.00 75.88 124 PHE A O 1
ATOM 968 N N . MET A 1 125 ? 7.755 -4.604 -8.028 1.00 71.00 125 MET A N 1
ATOM 969 C CA . MET A 1 125 ? 7.299 -5.308 -9.226 1.00 71.00 125 MET A CA 1
ATOM 970 C C . MET A 1 125 ? 7.968 -4.771 -10.502 1.00 71.00 125 MET A C 1
ATOM 972 O O . MET A 1 125 ? 8.519 -5.558 -11.276 1.00 71.00 125 MET A O 1
ATOM 976 N N . GLY A 1 126 ? 7.980 -3.449 -10.700 1.00 70.94 126 GLY A N 1
ATOM 977 C CA . GLY A 1 126 ? 8.598 -2.818 -11.872 1.00 70.94 126 GLY A CA 1
ATOM 978 C C . GLY A 1 126 ? 10.128 -2.945 -11.918 1.00 70.94 126 GLY A C 1
ATOM 979 O O . GLY A 1 126 ? 10.700 -3.163 -12.987 1.00 70.94 126 GLY A O 1
ATOM 980 N N . LEU A 1 127 ? 10.805 -2.852 -10.767 1.00 71.12 127 LEU A N 1
ATOM 981 C CA . LEU A 1 127 ? 12.271 -2.940 -10.671 1.00 71.12 127 LEU A CA 1
AT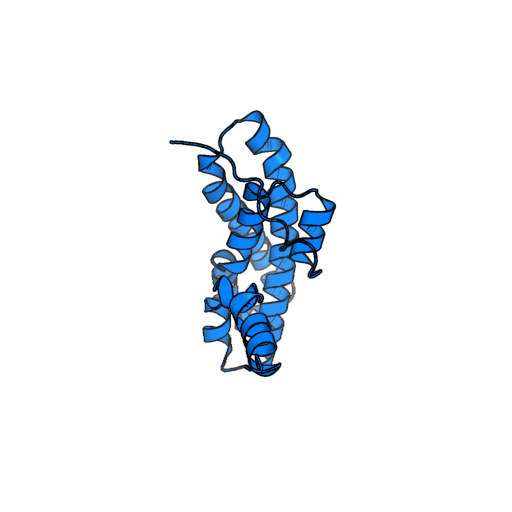OM 982 C C . LEU A 1 127 ? 12.802 -4.367 -10.856 1.00 71.12 127 LEU A C 1
ATOM 984 O O . LEU A 1 127 ? 13.830 -4.558 -11.509 1.00 71.12 127 LEU A O 1
ATOM 988 N N . ARG A 1 128 ? 12.123 -5.370 -10.284 1.00 64.81 128 ARG A N 1
ATOM 989 C CA . ARG A 1 128 ? 12.589 -6.767 -10.287 1.00 64.81 128 ARG A CA 1
ATOM 990 C C . ARG A 1 128 ? 12.027 -7.621 -11.432 1.00 64.81 128 ARG A C 1
ATOM 992 O O . ARG A 1 128 ? 12.419 -8.777 -11.532 1.00 64.81 128 ARG A O 1
ATOM 999 N N . LYS A 1 129 ? 11.173 -7.067 -12.311 1.00 61.22 129 LYS A N 1
ATOM 1000 C CA . LYS A 1 129 ? 10.569 -7.760 -13.475 1.00 61.22 129 LYS A CA 1
ATOM 1001 C C . LYS A 1 129 ? 10.027 -9.157 -13.120 1.00 61.22 129 LYS A C 1
ATOM 1003 O O . LYS A 1 129 ? 10.379 -10.153 -13.746 1.00 61.22 129 LYS A O 1
ATOM 1008 N N . TYR A 1 130 ? 9.199 -9.235 -12.082 1.00 55.81 130 TYR A N 1
ATOM 1009 C CA . TYR A 1 130 ? 8.622 -10.502 -11.627 1.00 55.81 130 TYR A CA 1
ATOM 1010 C C . TYR A 1 130 ? 7.636 -11.101 -12.650 1.00 55.81 130 TYR A C 1
ATOM 1012 O O . TYR A 1 130 ? 6.997 -10.367 -13.395 1.00 55.81 130 TYR A O 1
ATOM 1020 N N . ASN A 1 131 ? 7.496 -12.433 -12.698 1.00 50.91 131 ASN A N 1
ATOM 1021 C CA . ASN A 1 131 ? 6.457 -13.115 -13.494 1.00 50.91 131 ASN A CA 1
ATOM 1022 C C . ASN A 1 131 ? 5.060 -12.938 -12.862 1.00 50.91 131 ASN A C 1
ATOM 1024 O O . ASN A 1 131 ? 4.968 -12.800 -11.648 1.00 50.91 131 ASN A O 1
ATOM 1028 N N . PHE A 1 132 ? 3.970 -13.011 -13.641 1.00 48.75 132 PHE A N 1
ATOM 1029 C CA . PHE A 1 132 ? 2.584 -12.760 -13.177 1.00 48.75 132 PHE A CA 1
ATOM 1030 C C . PHE A 1 132 ? 2.200 -13.526 -11.896 1.00 48.75 132 PHE A C 1
ATOM 1032 O O . PHE A 1 132 ? 1.666 -12.956 -10.948 1.00 48.75 132 PHE A O 1
ATOM 1039 N N . ILE A 1 133 ? 2.576 -14.806 -11.822 1.00 51.19 133 ILE A N 1
ATOM 1040 C CA . ILE A 1 133 ? 2.377 -15.674 -10.648 1.00 51.19 133 ILE A CA 1
ATOM 1041 C C . ILE A 1 133 ? 3.213 -15.234 -9.438 1.00 51.19 133 ILE A C 1
ATOM 1043 O O . ILE A 1 133 ? 2.765 -15.334 -8.297 1.00 51.19 133 ILE A O 1
ATOM 1047 N N . GLN A 1 134 ? 4.411 -14.701 -9.672 1.00 54.47 134 GLN A N 1
ATOM 1048 C CA . GLN A 1 134 ? 5.277 -14.169 -8.623 1.00 54.47 134 GLN A CA 1
ATOM 1049 C C . GLN A 1 134 ? 4.783 -12.804 -8.130 1.00 54.47 134 GLN A C 1
ATOM 1051 O O . GLN A 1 134 ? 4.899 -12.522 -6.944 1.00 54.47 134 GLN A O 1
ATOM 1056 N N . THR A 1 135 ? 4.173 -12.002 -9.004 1.00 54.56 135 THR A N 1
ATOM 1057 C CA . THR A 1 135 ? 3.541 -10.717 -8.681 1.00 54.56 135 THR A CA 1
ATOM 1058 C C . THR A 1 135 ? 2.307 -10.900 -7.791 1.00 54.56 135 THR A C 1
ATOM 1060 O O . THR A 1 135 ? 2.186 -10.236 -6.765 1.00 54.56 135 THR A O 1
ATOM 1063 N N . ILE A 1 136 ? 1.442 -11.867 -8.112 1.00 56.16 136 ILE A N 1
ATOM 1064 C CA . ILE A 1 136 ? 0.277 -12.220 -7.280 1.00 56.16 136 ILE A CA 1
ATOM 1065 C C . ILE A 1 136 ? 0.729 -12.874 -5.959 1.00 56.16 136 ILE A C 1
ATOM 1067 O O . ILE A 1 136 ? 0.230 -12.531 -4.886 1.00 56.16 136 ILE A O 1
ATOM 1071 N N . GLY A 1 137 ? 1.732 -13.761 -6.011 1.00 50.12 137 GLY A N 1
ATOM 1072 C CA . GLY A 1 137 ? 2.315 -14.404 -4.827 1.00 50.12 137 GLY A CA 1
ATOM 1073 C C . GLY A 1 137 ? 3.067 -13.451 -3.884 1.00 50.12 137 GLY A C 1
ATOM 1074 O O . GLY A 1 137 ? 3.181 -13.737 -2.689 1.00 50.12 137 GLY A O 1
ATOM 1075 N N . LEU A 1 138 ? 3.551 -12.309 -4.388 1.00 54.34 138 LEU A N 1
ATOM 1076 C CA . LEU A 1 138 ? 4.154 -11.241 -3.585 1.00 54.34 138 LEU A CA 1
ATOM 1077 C C . LEU A 1 138 ? 3.095 -10.521 -2.741 1.00 54.34 138 LEU A C 1
ATOM 1079 O O . LEU A 1 138 ? 3.335 -10.263 -1.562 1.00 54.34 138 LEU A O 1
ATOM 1083 N N . SER A 1 139 ? 1.920 -10.255 -3.320 1.00 51.06 139 SER A N 1
ATOM 1084 C CA . SER A 1 139 ? 0.847 -9.516 -2.646 1.00 51.06 139 SER A CA 1
ATOM 1085 C C . SER A 1 139 ? 0.003 -10.383 -1.703 1.00 51.06 139 SER A C 1
ATOM 1087 O O . SER A 1 139 ? -0.482 -9.880 -0.694 1.00 51.06 139 SER A O 1
ATOM 1089 N N . GLY A 1 140 ? -0.125 -11.692 -1.961 1.00 48.25 140 GLY A N 1
ATOM 1090 C CA . GLY A 1 140 ? -0.833 -12.638 -1.077 1.00 48.25 140 GLY A CA 1
ATOM 1091 C C . GLY A 1 140 ? -0.013 -13.197 0.101 1.00 48.25 140 GLY A C 1
ATOM 1092 O O . GLY A 1 140 ? -0.556 -13.906 0.939 1.00 48.25 140 GLY A O 1
ATOM 1093 N N . LYS A 1 141 ? 1.284 -12.866 0.184 1.00 39.69 141 LYS A N 1
ATOM 1094 C CA . LYS A 1 141 ? 2.332 -13.515 1.000 1.00 39.69 141 LYS A CA 1
ATOM 1095 C C . LYS A 1 141 ? 2.597 -14.989 0.653 1.00 39.69 141 LYS A C 1
ATOM 1097 O O . LYS A 1 141 ? 1.915 -15.899 1.104 1.00 39.69 141 LYS A O 1
ATOM 1102 N N . ASN A 1 142 ? 3.769 -15.235 0.068 1.00 32.66 142 ASN A N 1
ATOM 1103 C CA . ASN A 1 142 ? 4.621 -16.346 0.489 1.00 32.66 142 ASN A CA 1
ATOM 1104 C C . ASN A 1 142 ? 6.081 -15.872 0.570 1.00 32.66 142 ASN A C 1
ATOM 1106 O O . ASN A 1 142 ? 6.601 -15.227 -0.343 1.00 32.66 142 ASN A O 1
ATOM 1110 N N . LYS A 1 143 ? 6.748 -16.191 1.682 1.00 39.72 143 LYS A N 1
ATOM 1111 C CA . LYS A 1 143 ? 8.089 -15.739 2.115 1.00 39.72 143 LYS A CA 1
ATOM 1112 C C . LYS A 1 143 ? 9.261 -16.135 1.186 1.00 39.72 143 LYS A C 1
ATOM 1114 O O . LYS A 1 143 ? 10.408 -16.092 1.613 1.00 39.72 143 LYS A O 1
ATOM 1119 N N . ARG A 1 144 ? 9.017 -16.534 -0.068 1.00 33.84 144 ARG A N 1
ATOM 1120 C CA . ARG A 1 144 ? 10.040 -17.048 -1.003 1.00 33.84 144 ARG A CA 1
ATOM 1121 C C . ARG A 1 144 ? 10.382 -16.121 -2.177 1.00 33.84 144 ARG A C 1
ATOM 1123 O O . ARG A 1 144 ? 11.353 -16.388 -2.871 1.00 33.84 144 ARG A O 1
ATOM 1130 N N . GLY A 1 145 ? 9.645 -15.026 -2.396 1.00 41.56 145 GLY A N 1
ATOM 1131 C CA . GLY A 1 145 ? 9.869 -14.137 -3.551 1.00 41.56 145 GLY A CA 1
ATOM 1132 C C . GLY A 1 145 ? 10.843 -12.971 -3.329 1.00 41.56 145 GLY A C 1
ATOM 1133 O O . GLY A 1 145 ? 11.432 -12.482 -4.286 1.00 41.56 145 GLY A O 1
ATOM 1134 N N . PHE A 1 146 ? 11.041 -12.526 -2.081 1.00 45.84 146 PHE A N 1
ATOM 1135 C CA . PHE A 1 146 ? 11.816 -11.313 -1.763 1.00 45.84 146 PHE A CA 1
ATOM 1136 C C . PHE A 1 146 ? 13.337 -11.530 -1.668 1.00 45.84 146 PHE A C 1
ATOM 1138 O O . PHE A 1 146 ? 14.081 -10.555 -1.571 1.00 45.84 146 PHE A O 1
ATOM 1145 N N . GLY A 1 147 ? 13.803 -12.781 -1.719 1.00 39.34 147 GLY A N 1
ATOM 1146 C CA . GLY A 1 147 ? 15.212 -13.142 -1.533 1.00 39.34 147 GLY A CA 1
ATOM 1147 C C . GLY A 1 147 ? 16.084 -13.092 -2.788 1.00 39.34 147 GLY A C 1
ATOM 1148 O O . GLY A 1 147 ? 17.289 -13.273 -2.668 1.00 39.34 147 GLY A O 1
ATOM 1149 N N . ASN A 1 148 ? 15.526 -12.854 -3.982 1.00 35.00 148 ASN A N 1
ATOM 1150 C CA . ASN A 1 148 ? 16.356 -12.754 -5.182 1.00 35.00 148 ASN A CA 1
ATOM 1151 C C . ASN A 1 148 ? 16.779 -11.289 -5.399 1.00 35.00 148 ASN A C 1
ATOM 1153 O O . ASN A 1 148 ? 15.910 -10.455 -5.688 1.00 35.00 148 ASN A O 1
ATOM 1157 N N . PRO A 1 149 ? 18.061 -10.927 -5.195 1.00 41.78 149 PRO A N 1
ATOM 1158 C CA . PRO A 1 149 ? 18.533 -9.592 -5.530 1.00 41.78 149 PRO A CA 1
ATOM 1159 C C . PRO A 1 149 ? 18.301 -9.352 -7.029 1.00 41.78 149 PRO A C 1
ATOM 1161 O O . PRO A 1 149 ? 18.454 -10.280 -7.824 1.00 41.78 149 PRO A O 1
ATOM 1164 N N . PRO A 1 150 ? 17.923 -8.132 -7.455 1.00 43.41 150 PRO A N 1
ATOM 1165 C CA . PRO A 1 150 ? 17.914 -7.835 -8.880 1.00 43.41 150 PRO A CA 1
ATOM 1166 C C . PRO A 1 150 ? 19.312 -8.148 -9.441 1.00 43.41 150 PRO A C 1
ATOM 1168 O O . PRO A 1 150 ? 20.304 -7.823 -8.775 1.00 43.41 150 PRO A O 1
ATOM 1171 N N . PRO A 1 151 ? 19.438 -8.753 -10.638 1.00 39.22 151 PRO A N 1
ATOM 1172 C CA . PRO A 1 151 ? 20.725 -8.774 -11.313 1.00 39.22 151 PRO A CA 1
ATOM 1173 C C . PRO A 1 151 ? 21.182 -7.320 -11.401 1.00 39.22 151 PRO A C 1
ATOM 1175 O O . PRO A 1 151 ? 20.431 -6.475 -11.896 1.00 39.22 151 PRO A O 1
ATOM 1178 N N . ARG A 1 152 ? 22.356 -7.018 -10.825 1.00 40.94 152 ARG A N 1
ATOM 1179 C CA . ARG A 1 152 ? 22.937 -5.674 -10.834 1.00 40.94 152 ARG A CA 1
ATOM 1180 C C . ARG A 1 152 ? 22.907 -5.173 -12.270 1.00 40.94 152 ARG A C 1
ATOM 1182 O O . ARG A 1 152 ? 23.702 -5.617 -13.094 1.00 40.94 152 ARG A O 1
ATOM 1189 N N . ARG A 1 153 ? 21.976 -4.267 -12.575 1.00 43.03 153 ARG A N 1
ATOM 1190 C CA . ARG A 1 153 ? 22.021 -3.526 -13.824 1.00 43.03 153 ARG A CA 1
ATOM 1191 C C . ARG A 1 153 ? 23.191 -2.573 -13.657 1.00 43.03 153 ARG A C 1
ATOM 1193 O O . ARG A 1 153 ? 23.076 -1.551 -12.990 1.00 43.03 153 ARG A O 1
ATOM 1200 N N . ASN A 1 154 ? 24.338 -2.998 -14.170 1.00 38.12 154 ASN A N 1
ATOM 1201 C CA . ASN A 1 154 ? 25.451 -2.115 -14.436 1.00 38.12 154 ASN A CA 1
ATOM 1202 C C . ASN A 1 154 ? 24.977 -1.085 -15.468 1.00 38.12 154 ASN A C 1
ATOM 1204 O O . ASN A 1 154 ? 24.949 -1.354 -16.663 1.00 38.12 154 ASN A O 1
ATOM 1208 N N . THR A 1 155 ? 24.513 0.041 -14.953 1.00 40.72 155 THR A N 1
ATOM 1209 C CA . THR A 1 155 ? 24.351 1.330 -15.620 1.00 40.72 155 THR A CA 1
ATOM 1210 C C . THR A 1 155 ? 24.656 2.319 -14.484 1.00 40.72 155 THR A C 1
ATOM 1212 O O . THR A 1 155 ? 23.845 2.394 -13.567 1.00 40.72 155 THR A O 1
ATOM 1215 N N . GLN A 1 156 ? 25.837 2.939 -14.324 1.00 37.31 156 GLN A N 1
ATOM 1216 C CA . GLN A 1 156 ? 26.604 3.708 -15.321 1.00 37.31 156 GLN A CA 1
ATOM 1217 C C . GLN A 1 156 ? 25.602 4.370 -16.277 1.00 37.31 156 GLN A C 1
ATOM 1219 O O . GLN A 1 156 ? 25.137 3.727 -17.211 1.00 37.31 156 GLN A O 1
ATOM 1224 N N . CYS A 1 157 ? 25.038 5.532 -15.959 1.00 33.94 157 CYS A N 1
ATOM 1225 C CA . CYS A 1 157 ? 25.631 6.782 -15.485 1.00 33.94 157 CYS A CA 1
ATOM 1226 C C . CYS A 1 157 ? 24.646 7.553 -14.599 1.00 33.94 157 CYS A C 1
ATOM 1228 O O . CYS A 1 157 ? 23.425 7.326 -14.756 1.00 33.94 157 CYS A O 1
#

Sequence (157 aa):
MNTTPVVTIFIASIFTNNILLASFLGLCSFLVCSNKIETAAVLGAAVTFVMVCTTAINYLLYYYVLRPLHLGFLSYIIYIAVIAAFVQFIEMFVERFSPTLYYSLGIFLPLITVNCAILGASLFMGLRKYNFIQTIGLSGKNKRGFGNPPPRRNTQC

Radius of gyration: 18.6 Å; chains: 1; bounding box: 60×29×47 Å